Protein AF-A0A1W9T4G3-F1 (afdb_monomer_lite)

Secondary structure (DSSP, 8-state):
--HHHHHHHH---B---HHHHHHHTTPPTTS-HHHHHHH-HHHHHHHHHHHHHTT-SBEEEEE-TTS-HHHHHHHHHHHHTT--S-EEEEE--SSPP---

Radius of gyration: 14.54 Å; chains: 1; bounding box: 48×27×36 Å

Foldseek 3Di:
DDPVVCCVPPNAAEFDDLVVQVVVVPQDVPDFVLVVCVVCVVSSLVRQVVRVVVPGQEYEDEGEQPDDPVSVVVVVVVVVVRDPGHYDYDYDPHDPPPPD

Sequence (100 aa):
MNILGKVKRDGLIFDGATGSMLISKGLAIGETPELWNLKHPDILLDIHRSYYDAGAGVAAVGANCSIGSDTMVALAAEIRKSVDIPIIIQPNAGMPEKFS

pLDDT: mean 74.51, std 10.29, range [50.53, 91.0]

Structure (mmCIF, N/CA/C/O backbone):
data_AF-A0A1W9T4G3-F1
#
_entry.id   AF-A0A1W9T4G3-F1
#
loop_
_atom_site.group_PDB
_atom_site.id
_atom_site.type_symbol
_atom_site.label_atom_id
_atom_site.label_alt_id
_atom_site.label_comp_id
_atom_site.label_asym_id
_atom_site.label_entity_id
_atom_site.label_seq_id
_atom_site.pdbx_PDB_ins_code
_atom_site.Cartn_x
_atom_site.Cartn_y
_atom_site.Cartn_z
_atom_site.occupancy
_atom_site.B_iso_or_equiv
_atom_site.auth_seq_id
_atom_site.auth_comp_id
_atom_site.auth_asym_id
_atom_site.auth_atom_id
_atom_site.pdbx_PDB_model_num
ATOM 1 N N . MET A 1 1 ? -16.713 7.879 13.698 1.00 69.38 1 MET A N 1
ATOM 2 C CA . MET A 1 1 ? -15.503 7.832 14.553 1.00 69.38 1 MET A CA 1
ATOM 3 C C . MET A 1 1 ? -14.299 8.148 13.677 1.00 69.38 1 MET A C 1
ATOM 5 O O . MET A 1 1 ? -14.242 7.607 12.583 1.00 69.38 1 MET A O 1
ATOM 9 N N . ASN A 1 2 ? -13.401 9.049 14.087 1.00 81.00 2 ASN A N 1
ATOM 10 C CA . ASN A 1 2 ? -12.1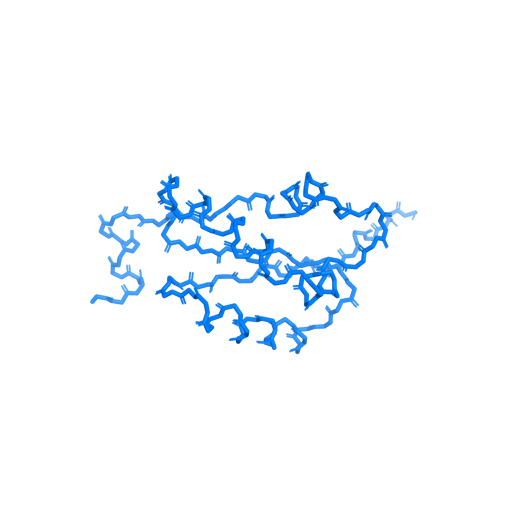88 9.355 13.311 1.00 81.00 2 ASN A CA 1
ATOM 11 C C . ASN A 1 2 ? -11.124 8.250 13.487 1.00 81.00 2 ASN A C 1
ATOM 13 O O . ASN A 1 2 ? -11.281 7.373 14.341 1.00 81.00 2 ASN A O 1
ATOM 17 N N . ILE A 1 3 ? -10.048 8.285 12.690 1.00 77.44 3 ILE A N 1
ATOM 18 C CA . ILE A 1 3 ? -9.005 7.245 12.729 1.00 77.44 3 ILE A CA 1
ATOM 19 C C . ILE A 1 3 ? -8.371 7.105 14.117 1.00 77.44 3 ILE A C 1
ATOM 21 O O . ILE A 1 3 ? -8.193 5.990 14.595 1.00 77.44 3 ILE A O 1
ATOM 25 N N . LEU A 1 4 ? -8.150 8.219 14.822 1.00 81.12 4 LEU A N 1
ATOM 26 C CA . LEU A 1 4 ? -7.624 8.213 16.189 1.00 81.12 4 LEU A CA 1
ATOM 27 C C . LEU A 1 4 ? -8.567 7.506 17.171 1.00 81.12 4 LEU A C 1
ATOM 29 O O . LEU A 1 4 ? -8.115 6.758 18.033 1.00 81.12 4 LEU A O 1
ATOM 33 N N . GLY A 1 5 ? -9.876 7.713 17.035 1.00 84.00 5 GLY A N 1
ATOM 34 C CA . GLY A 1 5 ? -10.883 7.015 17.829 1.00 84.00 5 GLY A CA 1
ATOM 35 C C . GLY A 1 5 ? -10.909 5.515 17.539 1.00 84.00 5 GLY A C 1
ATOM 36 O O . GLY A 1 5 ? -10.997 4.723 18.472 1.00 84.00 5 GLY A O 1
ATOM 37 N N . LYS A 1 6 ? -10.764 5.118 16.268 1.00 78.88 6 LYS A N 1
ATOM 38 C CA . LYS A 1 6 ? -10.710 3.702 15.875 1.00 78.88 6 LYS A CA 1
ATOM 39 C C . LYS A 1 6 ? -9.471 3.007 16.433 1.00 78.88 6 LYS A C 1
ATOM 41 O O . LYS A 1 6 ? -9.612 1.968 17.065 1.00 78.88 6 LYS A O 1
ATOM 46 N N . VAL A 1 7 ? -8.297 3.624 16.293 1.00 81.00 7 VAL A N 1
ATOM 47 C CA . VAL A 1 7 ? -7.034 3.105 16.844 1.00 81.00 7 VAL A CA 1
ATOM 48 C C . VAL A 1 7 ? -7.123 2.933 18.362 1.00 81.00 7 VAL A C 1
ATOM 50 O O . VAL A 1 7 ? -6.735 1.891 18.875 1.00 81.00 7 VAL A O 1
ATOM 53 N N . LYS A 1 8 ? -7.674 3.917 19.086 1.00 80.44 8 LYS A N 1
ATOM 54 C CA . LYS A 1 8 ? -7.816 3.843 20.552 1.00 80.44 8 LYS A CA 1
ATOM 55 C C . LYS A 1 8 ? -8.784 2.755 21.023 1.00 80.44 8 LYS A C 1
ATOM 57 O O . LYS A 1 8 ? -8.597 2.239 22.119 1.00 80.44 8 LYS A O 1
ATOM 62 N N . ARG A 1 9 ? -9.830 2.460 20.247 1.00 85.69 9 ARG A N 1
ATOM 63 C CA . ARG A 1 9 ? -10.873 1.495 20.625 1.00 85.69 9 ARG A CA 1
ATOM 64 C C . ARG A 1 9 ? -10.523 0.064 20.223 1.00 85.69 9 ARG A C 1
ATOM 66 O O . ARG A 1 9 ? -10.673 -0.838 21.034 1.00 85.69 9 ARG A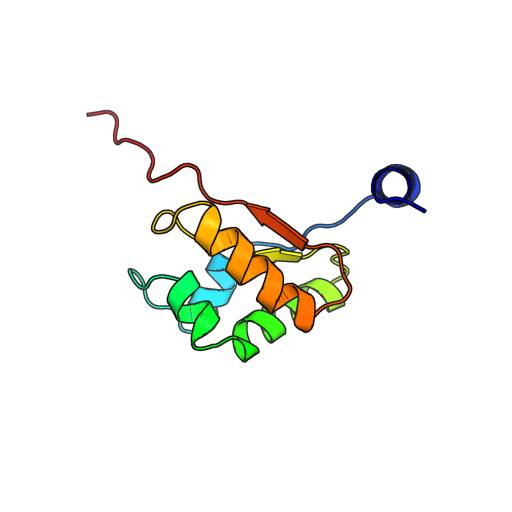 O 1
ATOM 73 N N . ASP A 1 10 ? -10.082 -0.118 18.981 1.00 82.06 10 ASP A N 1
ATOM 74 C CA . ASP A 1 10 ? -9.996 -1.432 18.331 1.00 82.06 10 ASP A CA 1
ATOM 75 C C . ASP A 1 10 ? -8.556 -1.824 17.961 1.00 82.06 10 ASP A C 1
ATOM 77 O O . ASP A 1 10 ? -8.313 -2.949 17.531 1.00 82.06 10 ASP A O 1
ATOM 81 N N . GLY A 1 11 ? -7.601 -0.894 18.063 1.00 73.88 11 GLY A N 1
ATOM 82 C CA . GLY A 1 11 ? -6.336 -1.013 17.346 1.00 73.88 11 GLY A CA 1
ATOM 83 C C . GLY A 1 11 ? -6.526 -0.875 15.829 1.00 73.88 11 GLY A C 1
ATOM 84 O O . GLY A 1 11 ? -7.631 -0.669 15.319 1.00 73.88 11 GLY A O 1
ATOM 85 N N . LEU A 1 12 ? -5.423 -0.923 15.086 1.00 79.19 12 LEU A N 1
ATOM 86 C CA . LEU A 1 12 ? -5.443 -0.842 13.630 1.00 79.19 12 LEU A CA 1
ATOM 87 C C . LEU A 1 12 ? -4.337 -1.728 13.064 1.00 79.19 12 LEU A C 1
ATOM 89 O O . LEU A 1 12 ? -3.170 -1.569 13.416 1.00 79.19 12 LEU A O 1
ATOM 93 N N . ILE A 1 13 ? -4.736 -2.678 12.222 1.00 75.00 13 ILE A N 1
ATOM 94 C CA . ILE A 1 13 ? -3.831 -3.598 11.537 1.00 75.00 13 ILE A CA 1
ATOM 95 C C . ILE A 1 13 ? -3.558 -3.014 10.155 1.00 75.00 13 ILE A C 1
ATOM 97 O O . ILE A 1 13 ? -4.493 -2.788 9.381 1.00 75.00 13 ILE A O 1
ATOM 101 N N . PHE A 1 14 ? -2.288 -2.738 9.889 1.00 77.62 14 PHE A N 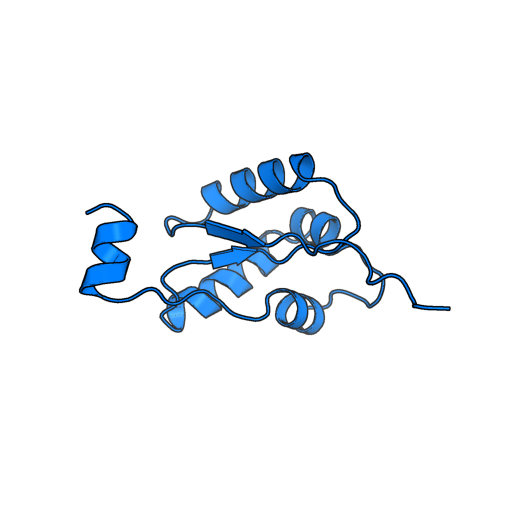1
ATOM 102 C CA . PHE A 1 14 ? -1.791 -2.387 8.565 1.00 77.62 14 PHE A CA 1
ATOM 103 C C . PHE A 1 14 ? -1.549 -3.664 7.761 1.00 77.62 14 PHE A C 1
ATOM 105 O O . PHE A 1 14 ? -1.397 -4.743 8.338 1.00 77.62 14 PHE A O 1
ATOM 112 N N . ASP A 1 15 ? -1.522 -3.550 6.441 1.00 75.25 15 ASP A N 1
ATOM 113 C CA . ASP A 1 15 ? -1.094 -4.655 5.599 1.00 75.25 15 ASP A CA 1
ATOM 114 C C . ASP A 1 15 ? 0.418 -4.940 5.726 1.00 75.25 15 ASP A C 1
ATOM 116 O O . ASP A 1 15 ? 1.130 -4.386 6.569 1.00 75.25 15 ASP A O 1
ATOM 120 N N . GLY A 1 16 ? 0.881 -5.923 4.955 1.00 75.75 16 GLY A N 1
ATOM 121 C CA . GLY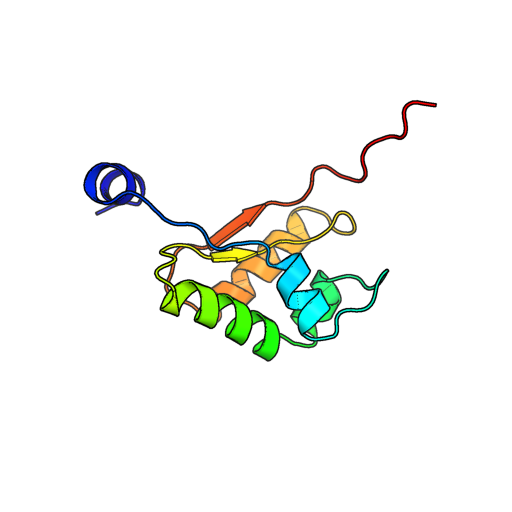 A 1 16 ? 2.225 -6.477 5.058 1.00 75.75 16 GLY A CA 1
ATOM 122 C C . GLY A 1 16 ? 3.180 -6.028 3.951 1.00 75.75 16 GLY A C 1
ATOM 123 O O . GLY A 1 16 ? 3.094 -4.942 3.390 1.00 75.75 16 GLY A O 1
ATOM 124 N N . ALA A 1 17 ? 4.144 -6.896 3.637 1.00 80.94 17 ALA A N 1
ATOM 125 C CA . ALA A 1 17 ? 5.189 -6.635 2.652 1.00 80.94 17 ALA A CA 1
ATOM 126 C C . ALA A 1 17 ? 4.671 -6.651 1.196 1.00 80.94 17 ALA A C 1
ATOM 128 O O . ALA A 1 17 ? 4.910 -7.606 0.451 1.00 80.94 17 ALA A O 1
ATOM 129 N N . THR A 1 18 ? 4.033 -5.561 0.760 1.00 81.31 18 THR A N 1
ATOM 130 C CA . THR A 1 18 ? 3.507 -5.387 -0.609 1.00 81.31 18 THR A CA 1
ATOM 131 C C . THR A 1 18 ? 4.567 -5.648 -1.686 1.00 81.31 18 THR A C 1
ATOM 133 O O . THR A 1 18 ? 4.290 -6.335 -2.662 1.00 81.31 18 THR A O 1
ATOM 136 N N . GLY A 1 19 ? 5.820 -5.221 -1.485 1.00 79.62 19 GLY A N 1
ATOM 137 C CA . GLY A 1 19 ? 6.910 -5.499 -2.432 1.00 79.62 19 GLY A CA 1
ATOM 138 C C . GLY A 1 19 ? 7.189 -6.995 -2.640 1.00 79.62 19 GLY A C 1
ATOM 139 O O . GLY A 1 19 ? 7.397 -7.434 -3.769 1.00 79.62 19 GLY A O 1
ATOM 140 N N . SER A 1 20 ? 7.130 -7.804 -1.579 1.00 82.69 20 SER A N 1
ATOM 141 C CA . SER A 1 20 ? 7.293 -9.262 -1.680 1.00 82.69 20 SER A CA 1
ATOM 142 C C . SER A 1 20 ? 6.133 -9.913 -2.433 1.00 82.69 20 SER A C 1
ATOM 144 O O . SER A 1 20 ? 6.348 -10.857 -3.192 1.00 82.69 20 SER A O 1
ATOM 146 N N . MET A 1 21 ? 4.920 -9.385 -2.261 1.00 87.12 21 MET A N 1
ATOM 147 C CA . MET A 1 21 ? 3.739 -9.837 -2.997 1.00 87.12 21 MET A CA 1
ATOM 148 C C . MET A 1 21 ? 3.814 -9.471 -4.484 1.00 87.12 21 MET A C 1
ATOM 150 O O . MET A 1 21 ? 3.441 -10.277 -5.328 1.00 87.12 21 MET A O 1
ATOM 154 N N . LEU A 1 22 ? 4.355 -8.302 -4.833 1.00 86.81 22 LEU A N 1
ATOM 155 C CA . LEU A 1 22 ? 4.586 -7.939 -6.235 1.00 86.81 22 LEU A CA 1
ATOM 156 C C . LEU A 1 22 ? 5.598 -8.886 -6.894 1.00 86.81 22 LEU A C 1
ATOM 158 O O . LEU A 1 22 ? 5.349 -9.384 -7.990 1.00 86.81 22 LEU A O 1
ATOM 162 N N . ILE A 1 23 ? 6.701 -9.202 -6.205 1.00 86.62 23 ILE A N 1
ATOM 163 C CA . ILE A 1 23 ? 7.705 -10.162 -6.697 1.00 86.62 23 ILE A CA 1
ATOM 164 C C . ILE A 1 23 ? 7.078 -11.547 -6.901 1.00 86.62 23 ILE A C 1
ATOM 166 O O . ILE A 1 23 ? 7.295 -12.169 -7.939 1.00 86.62 23 ILE A O 1
ATOM 170 N N . SER A 1 24 ? 6.253 -12.023 -5.961 1.00 88.50 24 SER A N 1
ATOM 171 C CA . SER A 1 24 ? 5.585 -13.327 -6.099 1.00 88.50 24 SER A CA 1
ATOM 172 C C . SER A 1 24 ? 4.564 -13.366 -7.242 1.00 88.50 24 SER A C 1
ATOM 174 O O . SER A 1 24 ? 4.297 -14.437 -7.787 1.00 88.50 24 SER A O 1
ATOM 176 N N . LYS A 1 25 ? 4.030 -12.206 -7.640 1.00 90.50 25 LYS A N 1
ATOM 177 C CA . LYS A 1 25 ? 3.114 -12.041 -8.775 1.00 90.50 25 LYS A CA 1
ATOM 178 C C . LYS A 1 25 ? 3.818 -11.723 -10.103 1.00 90.50 25 LYS A C 1
ATOM 180 O O . LYS A 1 25 ? 3.135 -11.562 -11.112 1.00 90.50 25 LYS A O 1
ATOM 185 N N . GLY A 1 26 ? 5.152 -11.686 -10.129 1.00 91.00 26 GLY A N 1
ATOM 186 C CA . GLY A 1 26 ? 5.941 -11.599 -11.362 1.00 91.00 26 GLY A CA 1
ATOM 187 C C . GLY A 1 26 ? 6.712 -10.297 -11.573 1.00 91.00 26 GLY A C 1
ATOM 188 O O . GLY A 1 26 ? 7.307 -10.142 -12.638 1.00 91.00 26 GLY A O 1
ATOM 189 N N . LEU A 1 27 ? 6.749 -9.385 -10.596 1.00 86.75 27 LEU A N 1
ATOM 190 C CA . LEU A 1 27 ? 7.646 -8.228 -10.652 1.00 86.75 27 LEU A CA 1
ATOM 191 C C . LEU A 1 27 ? 9.108 -8.703 -10.672 1.00 86.75 27 LEU A C 1
ATOM 193 O O . LEU A 1 27 ? 9.573 -9.369 -9.741 1.00 86.75 27 LEU A O 1
ATOM 197 N N . ALA A 1 28 ? 9.842 -8.338 -11.721 1.00 85.69 28 ALA A N 1
ATOM 198 C CA . ALA A 1 28 ? 11.236 -8.732 -11.874 1.00 85.69 28 ALA A CA 1
ATOM 199 C C . ALA A 1 28 ? 12.177 -7.903 -10.982 1.00 85.69 28 ALA A C 1
ATOM 201 O O . ALA A 1 28 ? 11.933 -6.734 -10.674 1.00 85.69 28 ALA A O 1
ATOM 202 N N . ILE A 1 29 ? 13.318 -8.493 -10.607 1.00 78.62 29 ILE A N 1
ATOM 203 C CA . ILE A 1 29 ? 14.383 -7.761 -9.910 1.00 78.62 29 ILE A CA 1
ATOM 204 C C . ILE A 1 29 ? 14.893 -6.640 -10.823 1.00 78.62 29 ILE A C 1
ATOM 206 O O . ILE A 1 29 ? 15.324 -6.894 -11.945 1.00 78.62 29 ILE A O 1
ATOM 210 N N . GLY A 1 30 ? 14.876 -5.408 -10.314 1.00 76.44 30 GLY A N 1
ATOM 211 C CA . GLY A 1 30 ? 15.314 -4.218 -11.047 1.00 76.44 30 GLY A CA 1
ATOM 212 C C . GLY A 1 30 ? 14.213 -3.528 -11.855 1.00 76.44 30 GLY A C 1
ATOM 213 O O . GLY A 1 30 ? 14.459 -2.450 -12.389 1.00 76.44 30 GLY A O 1
ATOM 214 N N . GLU A 1 31 ? 13.005 -4.093 -11.916 1.00 79.81 31 GLU A N 1
ATOM 215 C CA . GLU A 1 31 ? 11.845 -3.397 -12.468 1.00 79.81 31 GLU A CA 1
ATOM 216 C C . GLU A 1 31 ? 11.284 -2.378 -11.464 1.00 79.81 31 GLU A C 1
ATOM 218 O O . GLU A 1 31 ? 11.361 -2.569 -10.250 1.00 79.81 31 GLU A O 1
ATOM 223 N N . THR A 1 32 ? 10.733 -1.274 -11.975 1.00 77.50 32 THR A N 1
ATOM 224 C CA . THR A 1 32 ? 10.110 -0.206 -11.184 1.00 77.50 32 THR A CA 1
ATOM 225 C C . THR A 1 32 ? 8.687 -0.625 -10.764 1.00 77.50 32 THR A C 1
ATOM 227 O O . THR A 1 32 ? 7.795 -0.636 -11.618 1.00 77.50 32 THR A O 1
ATOM 230 N N . PRO A 1 33 ? 8.435 -0.945 -9.479 1.00 78.94 33 PRO A N 1
ATOM 231 C CA . PRO A 1 33 ? 7.155 -1.388 -8.945 1.00 78.94 33 PRO A CA 1
ATOM 232 C C . PRO A 1 33 ? 6.026 -0.419 -9.242 1.00 78.94 33 PRO A C 1
ATOM 234 O O . PRO A 1 33 ? 4.900 -0.850 -9.408 1.00 78.94 33 PRO A O 1
ATOM 237 N N . GLU A 1 34 ? 6.278 0.882 -9.331 1.00 75.69 34 GLU A N 1
ATOM 238 C CA . GLU A 1 34 ? 5.209 1.865 -9.511 1.00 75.69 34 GLU A CA 1
ATOM 239 C C . GLU A 1 34 ? 4.736 1.922 -10.946 1.00 75.69 34 GLU A C 1
ATOM 241 O O . GLU A 1 34 ? 3.535 1.951 -11.200 1.00 75.69 34 GLU A O 1
ATOM 246 N N . LEU A 1 35 ? 5.670 1.857 -11.895 1.00 77.62 35 LEU A N 1
ATOM 247 C CA . LEU A 1 35 ? 5.300 1.688 -13.291 1.00 77.62 35 LEU A CA 1
ATOM 248 C C . LEU A 1 35 ? 4.612 0.336 -13.500 1.00 77.62 35 LEU A C 1
ATOM 250 O O . LEU A 1 35 ? 3.652 0.251 -14.263 1.00 77.62 35 LEU A O 1
ATOM 254 N N . TRP A 1 36 ? 5.078 -0.705 -12.812 1.00 83.19 36 TRP A N 1
ATOM 255 C CA . TRP A 1 36 ? 4.454 -2.021 -12.849 1.00 83.19 36 TRP A CA 1
ATOM 256 C C . TRP A 1 36 ? 3.033 -1.989 -12.275 1.00 83.19 36 TRP A C 1
ATOM 258 O O . TRP A 1 36 ? 2.105 -2.445 -12.929 1.00 83.19 36 TRP A O 1
ATOM 268 N N . ASN A 1 37 ? 2.826 -1.344 -11.128 1.00 81.00 37 ASN A N 1
ATOM 269 C CA . ASN A 1 37 ? 1.520 -1.141 -10.501 1.00 81.00 37 ASN A CA 1
ATOM 270 C C . ASN A 1 37 ? 0.546 -0.408 -11.431 1.00 81.00 37 ASN A C 1
ATOM 272 O O . ASN A 1 37 ? -0.618 -0.784 -11.517 1.00 81.00 37 ASN A O 1
ATOM 276 N N . LEU A 1 38 ? 1.016 0.613 -12.157 1.00 79.88 38 LEU A N 1
ATOM 277 C CA . LEU A 1 38 ? 0.199 1.329 -13.143 1.00 79.88 38 LEU A CA 1
ATOM 278 C C . LEU A 1 38 ? -0.163 0.460 -14.356 1.00 79.88 38 LEU A C 1
ATOM 280 O O . LEU A 1 38 ? -1.228 0.644 -14.942 1.00 79.88 38 LEU A O 1
ATOM 284 N N . LYS A 1 39 ? 0.709 -0.477 -14.744 1.00 84.75 39 LYS A N 1
ATOM 285 C CA . LYS A 1 39 ? 0.458 -1.437 -15.832 1.00 84.75 39 LYS A CA 1
ATOM 286 C C . LYS A 1 39 ? -0.401 -2.627 -15.397 1.00 84.75 39 LYS A C 1
ATOM 288 O O . LYS A 1 39 ? -1.091 -3.199 -16.236 1.00 84.75 39 LYS A O 1
ATOM 293 N N . HIS A 1 40 ? -0.360 -2.977 -14.114 1.00 86.62 40 HIS A N 1
ATOM 294 C CA . HIS A 1 40 ? -1.018 -4.141 -13.517 1.00 86.62 40 HIS A CA 1
ATOM 295 C C . HIS A 1 40 ? -1.874 -3.754 -12.291 1.00 86.62 40 HIS A C 1
ATOM 297 O O . HIS A 1 40 ? -1.679 -4.294 -11.194 1.00 86.62 40 HIS A O 1
ATOM 303 N N . PRO A 1 41 ? -2.818 -2.799 -12.432 1.00 82.31 41 PRO A N 1
ATOM 304 C CA . PRO A 1 41 ? -3.611 -2.303 -11.305 1.00 82.31 41 PRO A CA 1
ATOM 305 C C . PRO A 1 41 ? -4.530 -3.379 -10.710 1.00 82.31 41 PRO A C 1
ATOM 307 O O . PRO A 1 41 ? -4.864 -3.333 -9.527 1.00 82.31 41 PRO A O 1
ATOM 310 N N . ASP A 1 42 ? -4.920 -4.366 -11.515 1.00 84.75 42 ASP A N 1
ATOM 311 C CA . ASP A 1 42 ? -5.699 -5.533 -11.111 1.00 84.75 42 ASP A CA 1
ATOM 312 C C . ASP A 1 42 ? -4.931 -6.422 -10.124 1.00 84.75 42 ASP A C 1
ATOM 314 O O . ASP A 1 42 ? -5.492 -6.843 -9.111 1.00 84.75 42 ASP A O 1
ATOM 318 N N . ILE A 1 43 ? -3.637 -6.647 -10.367 1.00 88.25 43 ILE A N 1
ATOM 319 C CA . ILE A 1 43 ? -2.797 -7.448 -9.473 1.00 88.25 43 ILE A CA 1
ATOM 320 C C . ILE A 1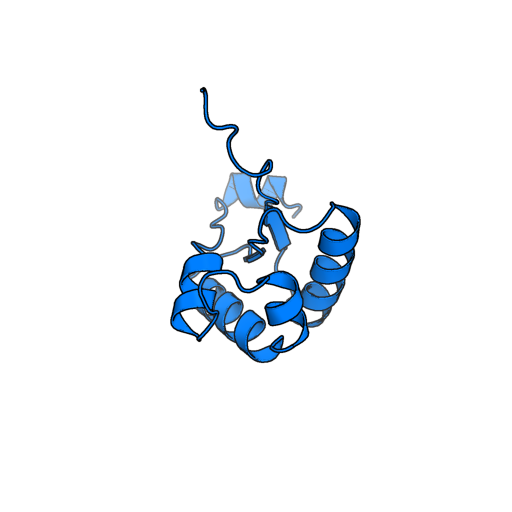 43 ? -2.570 -6.719 -8.149 1.00 88.25 43 ILE A C 1
ATOM 322 O O . ILE A 1 43 ? -2.647 -7.330 -7.082 1.00 88.25 43 ILE A O 1
ATOM 326 N N . LEU A 1 44 ? -2.328 -5.408 -8.198 1.00 83.12 44 LEU A N 1
ATOM 327 C CA . LEU A 1 44 ? -2.186 -4.606 -6.985 1.00 83.12 44 LEU A CA 1
ATOM 328 C C . LEU A 1 44 ? -3.467 -4.650 -6.136 1.00 83.12 44 LEU A C 1
ATOM 330 O O . LEU A 1 44 ? -3.406 -4.813 -4.916 1.00 83.12 44 LEU A O 1
ATOM 334 N N . LEU A 1 45 ? -4.632 -4.560 -6.781 1.00 82.06 45 LEU A N 1
ATOM 335 C CA . LEU A 1 45 ? -5.919 -4.680 -6.105 1.00 82.06 45 LEU A CA 1
ATOM 336 C C . LEU A 1 45 ? -6.108 -6.060 -5.460 1.00 82.06 45 LEU A C 1
ATOM 338 O O . LEU A 1 45 ? -6.584 -6.131 -4.328 1.00 82.06 45 LEU A O 1
ATOM 342 N N . ASP A 1 46 ? -5.725 -7.141 -6.143 1.00 86.94 46 ASP A N 1
ATOM 343 C CA . ASP A 1 46 ? -5.777 -8.508 -5.605 1.00 86.94 46 ASP A CA 1
ATOM 344 C C . ASP A 1 46 ? -4.911 -8.657 -4.342 1.00 86.94 46 ASP A C 1
ATOM 346 O O . ASP A 1 46 ? -5.359 -9.200 -3.330 1.00 86.94 46 ASP A O 1
ATOM 350 N N . ILE A 1 47 ? -3.703 -8.084 -4.351 1.00 86.06 47 ILE A N 1
ATOM 351 C CA . ILE A 1 47 ? -2.816 -8.069 -3.179 1.00 86.06 47 ILE A CA 1
ATOM 352 C C . ILE A 1 47 ? -3.489 -7.353 -2.002 1.00 86.06 47 ILE A C 1
ATOM 354 O O . ILE A 1 47 ? -3.569 -7.918 -0.909 1.00 86.06 47 ILE A O 1
ATOM 358 N N . HIS A 1 48 ? -4.022 -6.146 -2.198 1.00 82.12 48 HIS A N 1
ATOM 359 C CA . HIS A 1 48 ? -4.666 -5.415 -1.101 1.00 82.12 48 HIS A CA 1
ATOM 360 C C . HIS A 1 48 ? -5.955 -6.081 -0.613 1.00 82.12 48 HIS A C 1
ATOM 362 O O . HIS A 1 48 ? -6.219 -6.073 0.590 1.00 82.12 48 HIS A O 1
ATOM 368 N N . ARG A 1 49 ? -6.729 -6.709 -1.508 1.00 83.06 49 ARG A N 1
ATOM 369 C CA . ARG A 1 49 ? -7.884 -7.532 -1.117 1.00 83.06 49 ARG A CA 1
ATOM 370 C C . ARG A 1 49 ? -7.462 -8.686 -0.219 1.00 83.06 49 ARG A C 1
ATOM 372 O O . ARG A 1 49 ? -8.080 -8.880 0.820 1.00 83.06 49 ARG A O 1
ATOM 379 N N . SER A 1 50 ? -6.365 -9.369 -0.543 1.00 86.50 50 SER A N 1
ATOM 380 C CA . SER A 1 50 ? -5.863 -10.468 0.290 1.00 86.50 50 SER A CA 1
ATOM 381 C C . SER A 1 50 ? -5.509 -10.020 1.715 1.00 86.50 50 SER A C 1
ATOM 383 O O . SER A 1 50 ? -5.803 -10.728 2.677 1.00 86.50 50 SER A O 1
ATOM 385 N N . TYR A 1 51 ? -4.948 -8.816 1.877 1.00 84.88 51 TYR A N 1
ATOM 386 C CA . TYR A 1 51 ? -4.677 -8.254 3.199 1.00 84.88 51 TYR A CA 1
ATOM 387 C C . TYR A 1 51 ? -5.952 -7.842 3.931 1.00 84.88 51 TYR A C 1
ATOM 389 O O . TYR A 1 51 ? -6.071 -8.085 5.132 1.00 84.88 51 TYR A O 1
ATOM 397 N N . TYR A 1 52 ? -6.912 -7.252 3.219 1.00 81.25 52 TYR A N 1
ATOM 398 C CA . TYR A 1 52 ? -8.209 -6.896 3.784 1.00 81.25 52 TYR A CA 1
ATOM 399 C C . TYR A 1 52 ? -8.960 -8.127 4.306 1.00 81.25 52 TYR A C 1
ATOM 401 O O . TYR A 1 52 ? -9.406 -8.134 5.453 1.00 81.25 52 TYR A O 1
ATOM 409 N N . ASP A 1 53 ? -9.020 -9.191 3.506 1.00 84.56 53 ASP A N 1
ATOM 410 C CA . ASP A 1 53 ? -9.666 -10.455 3.873 1.00 84.56 53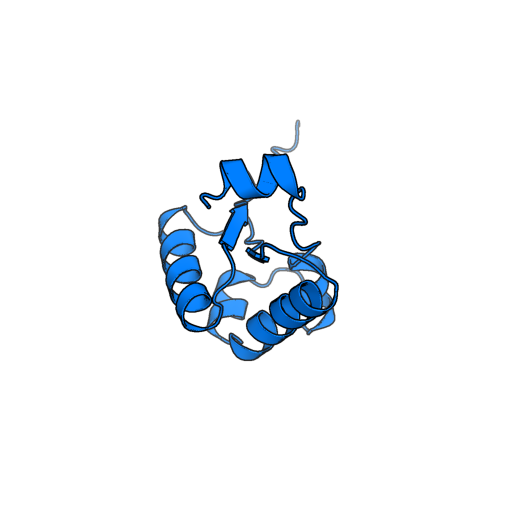 ASP A CA 1
ATOM 411 C C . ASP A 1 53 ? -8.960 -11.135 5.059 1.00 84.56 53 ASP A C 1
ATOM 413 O O . ASP A 1 53 ? -9.601 -11.799 5.874 1.00 84.56 53 ASP A O 1
ATOM 417 N N . ALA A 1 54 ? -7.649 -10.911 5.216 1.00 84.50 54 ALA A N 1
ATOM 418 C CA . ALA A 1 54 ? -6.871 -11.340 6.379 1.00 84.50 54 ALA A CA 1
ATOM 419 C C . ALA A 1 54 ? -7.082 -10.465 7.636 1.00 84.50 54 ALA A C 1
ATOM 421 O O . ALA A 1 54 ? -6.497 -10.743 8.684 1.00 84.50 54 ALA A O 1
ATOM 422 N N . GLY A 1 55 ? -7.915 -9.421 7.558 1.00 80.69 55 GLY A N 1
ATOM 423 C CA . GLY A 1 55 ? -8.265 -8.547 8.679 1.00 80.69 55 GLY A CA 1
ATOM 424 C C . GLY A 1 55 ? -7.485 -7.232 8.745 1.00 80.69 55 GLY A C 1
ATOM 425 O O . GLY A 1 55 ? -7.596 -6.519 9.748 1.00 80.69 55 GLY A O 1
ATOM 426 N N . ALA A 1 56 ? -6.714 -6.876 7.711 1.00 80.06 56 ALA A N 1
ATOM 427 C CA . ALA A 1 56 ? -6.086 -5.561 7.643 1.00 80.06 56 ALA A CA 1
ATOM 428 C C . ALA A 1 56 ? -7.160 -4.471 7.513 1.00 80.06 56 ALA A C 1
ATOM 430 O O . ALA A 1 56 ? -8.009 -4.481 6.622 1.00 80.06 56 ALA A O 1
ATOM 431 N N . GLY A 1 57 ? -7.113 -3.500 8.424 1.00 71.69 57 GLY A N 1
ATOM 432 C CA . GLY A 1 57 ? -8.010 -2.346 8.418 1.00 71.69 57 GLY A CA 1
ATOM 433 C C . GLY A 1 57 ? -7.486 -1.181 7.582 1.00 71.69 57 GLY A C 1
ATOM 434 O O . GLY A 1 57 ? -8.213 -0.203 7.410 1.00 71.69 57 GLY A O 1
ATOM 435 N N . VAL A 1 58 ? -6.234 -1.265 7.119 1.00 69.00 58 VAL A N 1
ATOM 436 C CA . VAL A 1 58 ? -5.527 -0.261 6.314 1.00 69.00 58 VAL A CA 1
ATOM 437 C C . VAL A 1 58 ? -4.620 -0.953 5.309 1.00 69.00 58 VAL A C 1
ATOM 439 O O . VAL A 1 58 ? -3.946 -1.918 5.656 1.00 69.00 58 VAL A O 1
ATOM 442 N N . ALA A 1 59 ? -4.579 -0.419 4.090 1.00 66.31 59 ALA A N 1
ATOM 443 C CA . ALA A 1 59 ? -3.643 -0.840 3.053 1.00 66.31 59 ALA A CA 1
ATOM 444 C C . ALA A 1 59 ? -2.442 0.120 2.977 1.00 66.31 59 ALA A C 1
ATOM 446 O O . ALA A 1 59 ? -2.633 1.333 2.895 1.00 66.31 59 ALA A O 1
ATOM 447 N N . ALA A 1 60 ? -1.224 -0.413 2.995 1.00 65.44 60 ALA A N 1
ATOM 448 C CA . ALA A 1 60 ? 0.049 0.221 2.715 1.00 65.44 60 ALA A CA 1
ATOM 449 C C . ALA A 1 60 ? 0.536 -0.139 1.313 1.00 65.44 60 ALA A C 1
ATOM 451 O O . ALA A 1 60 ? 0.829 -1.282 0.947 1.00 65.44 60 ALA A O 1
ATOM 452 N N . VAL A 1 61 ? 0.703 0.901 0.515 1.00 62.00 61 VAL A N 1
ATOM 453 C CA . VAL A 1 61 ? 1.258 0.768 -0.825 1.00 62.00 61 VAL A CA 1
ATOM 454 C C . VAL A 1 61 ? 2.748 1.041 -0.706 1.00 62.00 61 VAL A C 1
ATOM 456 O O . VAL A 1 61 ? 3.170 2.178 -0.487 1.00 62.00 61 VAL A O 1
ATOM 459 N N . GLY A 1 62 ? 3.535 -0.031 -0.773 1.00 59.31 62 GLY A N 1
ATOM 460 C CA . GLY A 1 62 ? 4.989 0.040 -0.808 1.00 59.31 62 GLY A CA 1
ATOM 461 C C . GLY A 1 62 ? 5.456 0.405 -2.211 1.00 59.31 62 GLY A C 1
ATOM 462 O O . GLY A 1 62 ? 5.106 -0.266 -3.179 1.00 59.31 62 GLY A O 1
ATOM 463 N N . ALA A 1 63 ? 6.252 1.458 -2.306 1.00 57.22 63 ALA A N 1
ATOM 464 C CA . ALA A 1 63 ? 6.810 1.967 -3.546 1.00 57.22 63 ALA A CA 1
ATOM 465 C C . ALA A 1 63 ? 8.306 2.238 -3.316 1.00 57.22 63 ALA A C 1
ATOM 467 O O . ALA A 1 63 ? 8.719 2.615 -2.212 1.00 57.22 63 ALA A O 1
ATOM 468 N N . ASN A 1 64 ? 9.136 1.904 -4.298 1.00 55.84 64 ASN A N 1
ATOM 469 C CA . ASN A 1 64 ? 10.582 1.911 -4.159 1.00 55.84 64 ASN A CA 1
ATOM 470 C C . ASN A 1 64 ? 11.201 3.275 -4.529 1.00 55.84 64 ASN A C 1
ATOM 472 O O . ASN A 1 64 ? 10.537 4.230 -4.913 1.00 55.84 64 ASN A O 1
ATOM 476 N N . CYS A 1 65 ? 12.515 3.391 -4.325 1.00 50.62 65 CYS A N 1
ATOM 477 C CA . CYS A 1 65 ? 13.269 4.653 -4.262 1.00 50.62 65 CYS A CA 1
ATOM 478 C C . CYS A 1 65 ? 13.387 5.444 -5.580 1.00 50.62 65 CYS A C 1
ATOM 480 O O . CYS A 1 65 ? 14.208 6.355 -5.663 1.00 50.62 65 CYS A O 1
ATOM 482 N N . SER A 1 66 ? 12.648 5.069 -6.621 1.00 53.62 66 SER A N 1
ATOM 483 C CA . SER A 1 66 ? 12.834 5.580 -7.985 1.00 53.62 66 SER A CA 1
ATOM 484 C C . SER A 1 66 ? 12.051 6.866 -8.262 1.00 53.62 66 SER A C 1
ATOM 486 O O . SER A 1 66 ? 12.336 7.555 -9.240 1.00 53.62 66 SER A O 1
ATOM 488 N N . ILE A 1 67 ? 11.038 7.171 -7.445 1.00 57.50 67 ILE A N 1
ATOM 489 C CA . ILE A 1 67 ? 10.067 8.237 -7.709 1.00 57.50 67 ILE A CA 1
ATOM 490 C C . ILE A 1 67 ? 9.909 9.194 -6.520 1.00 57.50 67 ILE A C 1
ATOM 492 O O . ILE A 1 67 ? 10.010 8.807 -5.358 1.00 57.50 67 ILE A O 1
ATOM 496 N N . GLY A 1 68 ? 9.649 10.467 -6.829 1.00 59.97 68 GLY A N 1
ATOM 497 C CA . GLY A 1 68 ? 9.362 11.505 -5.838 1.00 59.97 68 GLY A CA 1
ATOM 498 C C . GLY A 1 68 ? 7.956 11.393 -5.236 1.00 59.97 68 GLY A C 1
ATOM 499 O O . GLY A 1 68 ? 7.093 10.672 -5.743 1.00 59.97 68 GLY A O 1
ATOM 500 N N . SER A 1 69 ? 7.711 12.158 -4.169 1.00 63.59 69 SER A N 1
ATOM 501 C CA . SER A 1 69 ? 6.433 12.214 -3.440 1.00 63.59 69 SER A CA 1
ATOM 502 C C . SER A 1 69 ? 5.217 12.485 -4.329 1.00 63.59 69 SER A C 1
ATOM 504 O O . SER A 1 69 ? 4.129 11.993 -4.046 1.00 63.59 69 SER A O 1
ATOM 506 N N . ASP A 1 70 ? 5.388 13.231 -5.417 1.00 67.75 70 ASP A N 1
ATOM 507 C CA . ASP A 1 70 ? 4.281 13.664 -6.276 1.00 67.75 70 ASP A CA 1
ATOM 508 C C . ASP A 1 70 ? 3.660 12.485 -7.039 1.00 67.75 70 ASP A C 1
ATOM 510 O O . ASP A 1 70 ? 2.438 12.345 -7.113 1.00 67.75 70 ASP A O 1
ATOM 514 N N . THR A 1 71 ? 4.496 11.566 -7.528 1.00 68.81 71 THR A N 1
ATOM 515 C CA . THR A 1 71 ? 4.042 10.334 -8.188 1.00 68.81 71 THR A CA 1
ATOM 516 C C . THR A 1 71 ? 3.337 9.402 -7.198 1.00 68.81 71 THR A C 1
ATOM 518 O O . THR A 1 71 ? 2.359 8.745 -7.557 1.00 68.81 71 THR A O 1
ATOM 521 N N . MET A 1 72 ? 3.770 9.391 -5.931 1.00 69.50 72 MET A N 1
ATOM 522 C CA . MET A 1 72 ? 3.109 8.621 -4.869 1.00 69.50 72 MET A CA 1
ATOM 523 C C . MET A 1 72 ? 1.679 9.106 -4.619 1.00 69.50 72 MET A C 1
ATOM 525 O O . MET A 1 72 ? 0.781 8.291 -4.419 1.00 69.50 72 MET A O 1
ATOM 529 N N . VAL A 1 73 ? 1.442 10.422 -4.665 1.00 73.25 73 VAL A N 1
ATOM 530 C CA . VAL A 1 73 ? 0.098 11.002 -4.503 1.00 73.25 73 VAL A CA 1
ATOM 531 C C . VAL A 1 73 ? -0.828 10.578 -5.645 1.00 73.25 73 VAL A C 1
ATOM 533 O O . VAL A 1 73 ? -1.980 10.219 -5.395 1.00 73.25 73 VAL A O 1
ATOM 536 N N . ALA A 1 74 ? -0.335 10.563 -6.886 1.00 73.75 74 ALA A N 1
ATOM 537 C CA . ALA A 1 74 ? -1.116 10.099 -8.032 1.00 73.75 74 ALA A CA 1
ATOM 538 C C . ALA A 1 74 ? -1.495 8.613 -7.899 1.00 73.75 74 ALA A C 1
ATOM 540 O O . ALA A 1 74 ? -2.655 8.250 -8.091 1.00 73.75 74 ALA A O 1
ATOM 541 N N . LEU A 1 75 ? -0.547 7.768 -7.480 1.00 72.75 75 LEU A N 1
ATOM 542 C CA . LEU A 1 75 ? -0.806 6.353 -7.207 1.00 72.75 75 LEU A CA 1
ATOM 543 C C . LEU A 1 75 ? -1.848 6.171 -6.089 1.00 72.75 75 LEU A C 1
ATOM 545 O O . LEU A 1 75 ? -2.774 5.372 -6.234 1.00 72.75 75 LEU A O 1
ATOM 549 N N . ALA A 1 76 ? -1.747 6.954 -5.010 1.00 73.56 76 ALA A N 1
ATOM 550 C CA . ALA A 1 76 ? -2.726 6.967 -3.921 1.00 73.56 76 ALA A CA 1
ATOM 551 C C . ALA A 1 76 ? -4.150 7.214 -4.432 1.00 73.56 76 ALA A C 1
ATOM 553 O O . ALA A 1 76 ? -5.096 6.536 -4.025 1.00 73.56 76 ALA A O 1
ATOM 554 N N . ALA A 1 77 ? -4.294 8.202 -5.320 1.00 77.06 77 ALA A N 1
ATOM 555 C CA . ALA A 1 77 ? -5.576 8.597 -5.877 1.00 77.06 77 ALA A CA 1
ATOM 556 C C . ALA A 1 77 ? -6.190 7.482 -6.732 1.00 77.06 77 ALA A C 1
ATOM 558 O O . ALA A 1 77 ? -7.390 7.233 -6.622 1.00 77.06 77 ALA A O 1
ATOM 559 N N . GLU A 1 78 ? -5.388 6.777 -7.534 1.00 75.44 78 GLU A N 1
ATOM 560 C CA . GLU A 1 78 ? -5.871 5.640 -8.327 1.00 75.44 78 GLU A CA 1
ATOM 561 C C . GLU A 1 78 ? -6.312 4.467 -7.448 1.00 75.44 78 GLU A C 1
ATOM 563 O O . GLU A 1 78 ? -7.392 3.907 -7.648 1.00 75.44 78 GLU A O 1
ATOM 568 N N . ILE A 1 79 ? -5.543 4.140 -6.409 1.00 72.38 79 ILE A N 1
ATOM 569 C CA . ILE A 1 79 ? -5.888 3.053 -5.483 1.00 72.38 79 ILE A CA 1
ATOM 570 C C . ILE A 1 79 ? -7.168 3.391 -4.718 1.00 72.38 79 ILE A C 1
ATOM 572 O O . ILE A 1 79 ? -8.041 2.534 -4.567 1.00 72.38 79 ILE A O 1
ATOM 576 N N . ARG A 1 80 ? -7.351 4.657 -4.319 1.00 74.69 80 ARG A N 1
ATOM 577 C CA . ARG A 1 80 ? -8.560 5.112 -3.619 1.00 74.69 80 ARG A CA 1
ATOM 578 C C . ARG A 1 80 ? -9.841 4.934 -4.434 1.00 74.69 80 ARG A C 1
ATOM 580 O O . ARG A 1 80 ? -10.899 4.770 -3.832 1.00 74.69 80 ARG A O 1
ATOM 587 N N . LYS A 1 81 ? -9.769 4.922 -5.769 1.00 76.62 81 LYS A N 1
ATOM 588 C CA . LYS A 1 81 ? -10.933 4.622 -6.625 1.00 76.62 81 LYS A CA 1
ATOM 589 C C . LYS A 1 81 ? -11.404 3.170 -6.499 1.00 76.62 81 LYS A C 1
ATOM 591 O O . LYS A 1 81 ? -12.534 2.877 -6.874 1.00 76.62 81 LYS A O 1
ATOM 596 N N . SER A 1 82 ? -10.554 2.280 -5.988 1.00 69.00 82 SER A N 1
ATOM 597 C CA . SER A 1 82 ? -10.788 0.832 -5.970 1.00 69.00 82 SER A CA 1
ATOM 598 C C . SER A 1 82 ? -11.002 0.253 -4.568 1.00 69.00 82 SER A C 1
ATOM 600 O O . SER A 1 82 ? -11.393 -0.909 -4.453 1.00 69.00 82 SER A O 1
ATOM 602 N N . VAL A 1 83 ? -10.748 1.031 -3.506 1.00 66.50 83 VAL A N 1
ATOM 603 C CA . VAL A 1 83 ? -10.870 0.584 -2.109 1.00 66.50 83 VAL A CA 1
ATOM 604 C C . VAL A 1 83 ? -11.489 1.660 -1.215 1.00 66.50 83 VAL A C 1
ATOM 606 O O . VAL A 1 83 ? -11.201 2.844 -1.383 1.00 66.50 83 VAL A O 1
ATOM 609 N N . ASP A 1 84 ? -12.279 1.245 -0.220 1.00 70.75 84 ASP A N 1
ATOM 610 C CA . ASP A 1 84 ? -12.923 2.131 0.772 1.00 70.75 84 ASP A CA 1
ATOM 611 C C . ASP A 1 84 ? -12.250 2.149 2.150 1.00 70.75 84 ASP A C 1
ATOM 613 O O . ASP A 1 84 ? -12.707 2.817 3.081 1.00 70.75 84 ASP A O 1
ATOM 617 N N . ILE A 1 85 ? -11.134 1.441 2.277 1.00 70.94 85 ILE A N 1
ATOM 618 C CA . ILE A 1 85 ? -10.303 1.447 3.479 1.00 70.94 85 ILE A CA 1
ATOM 619 C C . ILE A 1 85 ? -9.339 2.640 3.482 1.00 70.94 85 ILE A C 1
ATOM 621 O O . ILE A 1 85 ? -8.967 3.135 2.414 1.00 70.94 85 ILE A O 1
ATOM 625 N N . PRO A 1 86 ? -8.906 3.126 4.663 1.00 72.06 86 PRO A N 1
ATOM 626 C CA . PRO A 1 86 ? -7.807 4.079 4.731 1.00 72.06 86 PRO A CA 1
ATOM 627 C C . PRO A 1 86 ? -6.550 3.505 4.062 1.00 72.06 86 PRO A C 1
ATOM 629 O O . PRO A 1 86 ? -6.259 2.315 4.193 1.00 72.06 86 PRO A O 1
ATOM 632 N N . ILE A 1 87 ? -5.808 4.369 3.368 1.00 71.81 87 ILE A N 1
ATOM 633 C CA . ILE A 1 87 ? -4.560 4.029 2.679 1.00 71.81 87 ILE A CA 1
ATOM 634 C C . ILE A 1 87 ? -3.415 4.750 3.393 1.00 71.81 87 ILE A C 1
ATOM 636 O O . ILE A 1 87 ? -3.500 5.957 3.634 1.00 71.81 87 ILE A O 1
ATOM 640 N N . ILE A 1 88 ? -2.353 4.023 3.724 1.00 72.31 88 ILE A N 1
ATOM 641 C CA . ILE A 1 88 ? -1.064 4.579 4.137 1.00 72.31 88 ILE A CA 1
ATOM 642 C C . ILE A 1 88 ? -0.068 4.400 2.987 1.00 72.31 88 ILE A C 1
ATOM 644 O O . ILE A 1 88 ? -0.123 3.430 2.239 1.00 72.31 88 ILE A O 1
ATOM 648 N N . ILE A 1 89 ? 0.843 5.348 2.805 1.00 68.50 89 ILE A N 1
ATOM 649 C CA . ILE A 1 89 ? 1.921 5.214 1.823 1.00 68.50 89 ILE A CA 1
ATOM 650 C C . ILE A 1 89 ? 3.224 5.413 2.567 1.00 68.50 89 ILE A C 1
ATOM 652 O O . ILE A 1 89 ? 3.412 6.428 3.237 1.00 68.50 89 ILE A O 1
ATOM 656 N N . GLN A 1 90 ? 4.107 4.425 2.463 1.00 67.69 90 GLN A N 1
ATOM 657 C CA . GLN A 1 90 ? 5.445 4.478 3.033 1.00 67.69 90 GLN A CA 1
ATOM 658 C C . GLN A 1 90 ? 6.459 4.513 1.893 1.00 67.69 90 GLN A C 1
ATOM 660 O O . GLN A 1 90 ? 6.895 3.455 1.434 1.00 67.69 90 GLN A O 1
ATOM 665 N N . PRO A 1 91 ? 6.833 5.711 1.410 1.00 61.91 91 PRO A N 1
ATOM 666 C CA . PRO A 1 91 ? 7.970 5.814 0.512 1.00 61.91 91 PRO A CA 1
ATOM 667 C C . PRO A 1 91 ? 9.234 5.386 1.268 1.00 61.91 91 PRO A C 1
ATOM 669 O O . PRO A 1 91 ? 9.413 5.733 2.439 1.00 61.91 91 PRO A O 1
ATOM 672 N N . ASN A 1 92 ? 10.119 4.631 0.617 1.00 60.38 92 ASN A N 1
ATOM 673 C CA . ASN A 1 92 ? 11.434 4.353 1.192 1.00 60.38 92 ASN A CA 1
ATOM 674 C C . ASN A 1 92 ? 12.309 5.624 1.162 1.00 60.38 92 ASN A C 1
ATOM 676 O O . ASN A 1 92 ? 12.204 6.425 0.235 1.00 60.38 92 ASN A O 1
ATOM 680 N N . ALA A 1 93 ? 13.204 5.799 2.138 1.00 56.97 93 ALA A N 1
ATOM 681 C CA . ALA A 1 93 ? 14.015 7.011 2.328 1.00 56.97 93 ALA A CA 1
ATOM 682 C C . ALA A 1 93 ? 15.163 7.192 1.304 1.00 56.97 93 ALA A C 1
ATOM 684 O O . ALA A 1 93 ? 16.103 7.943 1.551 1.00 56.97 93 ALA A O 1
ATOM 685 N N . GLY A 1 94 ? 15.109 6.497 0.165 1.00 55.34 94 GLY A N 1
ATOM 686 C CA . GLY A 1 94 ? 16.224 6.356 -0.770 1.00 55.34 94 GLY A CA 1
ATOM 687 C C . GLY A 1 94 ? 16.995 5.047 -0.579 1.00 55.34 94 GLY A C 1
ATOM 688 O O . GLY A 1 94 ? 16.685 4.227 0.287 1.00 55.34 94 GLY A O 1
ATOM 689 N N . MET A 1 95 ? 17.978 4.801 -1.448 1.00 52.56 95 MET A N 1
ATOM 690 C CA . MET A 1 95 ? 18.933 3.711 -1.228 1.00 52.56 95 MET A CA 1
ATOM 691 C C . MET A 1 95 ? 19.806 4.071 -0.018 1.00 52.56 95 MET A C 1
ATOM 693 O O . MET A 1 95 ? 20.277 5.207 0.031 1.00 52.56 95 MET A O 1
ATOM 697 N N . PRO A 1 96 ? 20.050 3.155 0.938 1.00 57.75 96 PRO A N 1
ATOM 698 C CA . PRO A 1 96 ? 21.009 3.420 2.001 1.00 57.75 96 PRO A CA 1
ATOM 699 C C . PRO A 1 96 ? 22.358 3.770 1.368 1.00 57.75 96 PRO A C 1
ATOM 701 O O . PRO A 1 96 ? 22.863 3.015 0.530 1.00 57.75 96 PRO A O 1
ATOM 704 N N . GLU A 1 97 ? 22.922 4.923 1.734 1.00 59.44 97 GLU A N 1
ATOM 705 C CA . GLU A 1 97 ? 24.283 5.262 1.336 1.00 59.44 97 GLU A CA 1
ATOM 706 C C . GLU A 1 97 ? 25.194 4.138 1.828 1.00 59.44 97 GLU A C 1
ATOM 708 O O . GLU A 1 97 ? 25.193 3.775 3.009 1.00 59.44 97 GLU A O 1
ATOM 713 N N . LYS A 1 98 ? 25.944 3.524 0.908 1.00 53.47 98 LYS A N 1
ATOM 714 C CA . LYS A 1 98 ? 27.028 2.640 1.319 1.00 53.47 98 LYS A CA 1
ATOM 715 C C . LYS A 1 98 ? 28.015 3.531 2.062 1.00 53.47 98 LYS A C 1
ATOM 717 O O . LYS A 1 98 ? 28.626 4.386 1.432 1.00 53.47 98 LYS A O 1
ATOM 722 N N . PHE A 1 99 ? 28.162 3.334 3.369 1.00 59.34 99 PHE A N 1
ATOM 723 C CA . PHE A 1 99 ? 29.322 3.843 4.089 1.00 59.34 99 PHE A CA 1
ATOM 724 C C . PHE A 1 99 ? 30.556 3.198 3.444 1.00 59.34 99 PHE A C 1
ATOM 726 O O . PHE A 1 99 ? 30.822 2.014 3.660 1.00 59.34 99 PHE A O 1
ATOM 733 N N . SER A 1 100 ? 31.210 3.940 2.550 1.00 50.53 100 SER A N 1
ATOM 734 C CA . SER A 1 100 ? 32.519 3.617 1.978 1.00 50.53 100 SER A CA 1
ATOM 735 C C . SER A 1 100 ? 33.616 4.202 2.844 1.00 50.53 100 SER A C 1
ATOM 737 O O . SER A 1 100 ? 33.477 5.404 3.169 1.00 50.53 100 SER A O 1
#